Protein AF-A0A0P9WRD8-F1 (afdb_monomer_lite)

Foldseek 3Di:
DKWWWDADPVRKIKIKDFACDQAKKWKAQWDWVVHGQDGIDIAHHGGMDMTIDDSVRPPDQFIKTKIWIADPVRDIWIWMDTDGYGDIDDTHTDDPPPPPDDD

Structure (mmCIF, N/CA/C/O backbone):
data_AF-A0A0P9WRD8-F1
#
_entry.id   AF-A0A0P9WRD8-F1
#
loop_
_atom_site.group_PDB
_atom_site.id
_atom_site.type_symbol
_atom_site.label_atom_id
_atom_site.label_alt_id
_atom_site.label_comp_id
_atom_site.label_asym_id
_atom_site.label_entity_id
_atom_site.label_seq_id
_atom_site.pdbx_PDB_ins_code
_atom_site.Cartn_x
_atom_site.Cartn_y
_atom_site.Cartn_z
_atom_site.occupancy
_atom_site.B_iso_or_equiv
_atom_site.auth_seq_id
_atom_site.auth_comp_id
_atom_site.auth_asym_id
_atom_site.auth_atom_id
_atom_site.pdbx_PDB_model_num
ATOM 1 N N . MET A 1 1 ? 7.339 2.330 -0.191 1.00 92.69 1 MET A N 1
ATOM 2 C CA . MET A 1 1 ? 6.139 3.183 -0.308 1.00 92.69 1 MET A CA 1
ATOM 3 C C . MET A 1 1 ? 6.013 4.035 0.930 1.00 92.69 1 MET A C 1
ATOM 5 O O . MET A 1 1 ? 6.285 3.524 2.015 1.00 92.69 1 MET A O 1
ATOM 9 N N . LEU A 1 2 ? 5.644 5.301 0.755 1.00 94.88 2 LEU A N 1
ATOM 10 C CA . LEU A 1 2 ? 5.315 6.206 1.854 1.00 94.88 2 LEU A CA 1
ATOM 11 C C . LEU A 1 2 ? 3.794 6.235 1.986 1.00 94.88 2 LEU A C 1
ATOM 13 O O . LEU A 1 2 ? 3.104 6.442 0.991 1.00 94.88 2 LEU A O 1
ATOM 17 N N . TRP A 1 3 ? 3.292 5.984 3.188 1.00 95.31 3 TRP A N 1
ATOM 18 C CA . TRP A 1 3 ? 1.864 5.934 3.470 1.00 95.31 3 TRP A CA 1
ATOM 19 C C . TRP A 1 3 ? 1.493 7.022 4.464 1.00 95.31 3 TRP A C 1
ATOM 21 O O . TRP A 1 3 ? 2.267 7.315 5.373 1.00 95.31 3 TRP A O 1
ATOM 31 N N . THR A 1 4 ? 0.296 7.572 4.325 1.00 93.19 4 THR A N 1
ATOM 32 C CA . THR A 1 4 ? -0.263 8.545 5.260 1.00 93.19 4 THR A CA 1
ATOM 33 C C . THR A 1 4 ? -1.707 8.177 5.536 1.00 93.19 4 THR A C 1
ATOM 35 O O . THR A 1 4 ? -2.452 7.884 4.606 1.00 93.19 4 THR A O 1
ATOM 38 N N . LEU A 1 5 ? -2.101 8.202 6.807 1.00 90.44 5 LEU A N 1
ATOM 39 C CA . LEU A 1 5 ? -3.496 8.075 7.212 1.00 90.44 5 LEU A CA 1
ATOM 40 C C . LEU A 1 5 ? -3.950 9.388 7.850 1.00 90.44 5 LEU A C 1
ATOM 42 O O . LEU A 1 5 ? -3.416 9.793 8.885 1.00 90.44 5 LEU A O 1
ATOM 46 N N . THR A 1 6 ? -4.933 10.040 7.239 1.00 89.12 6 THR A N 1
ATOM 47 C CA . THR A 1 6 ? -5.595 11.234 7.778 1.00 89.12 6 THR A CA 1
ATOM 48 C C . THR A 1 6 ? -7.057 10.928 8.083 1.00 89.12 6 THR A C 1
ATOM 50 O O . THR A 1 6 ? -7.641 10.012 7.509 1.00 89.12 6 THR A O 1
ATOM 53 N N . HIS A 1 7 ? -7.644 11.656 9.027 1.00 85.06 7 HIS A N 1
ATOM 54 C CA . HIS A 1 7 ? -9.081 11.682 9.277 1.00 85.06 7 HIS A CA 1
ATOM 55 C C . HIS A 1 7 ? -9.516 13.137 9.127 1.00 85.06 7 HIS A C 1
ATOM 57 O O . HIS A 1 7 ? -8.826 14.044 9.601 1.00 85.06 7 HIS A O 1
ATOM 63 N N . ASP A 1 8 ? -10.616 13.360 8.426 1.00 77.50 8 ASP A N 1
ATOM 64 C CA . ASP A 1 8 ? -11.217 14.678 8.307 1.00 77.50 8 ASP A CA 1
ATOM 65 C C . ASP A 1 8 ? -12.156 14.975 9.490 1.00 77.50 8 ASP A C 1
ATOM 67 O O . ASP A 1 8 ? -12.463 14.113 10.320 1.00 77.50 8 ASP A O 1
ATOM 71 N N . GLU A 1 9 ? -12.620 16.223 9.575 1.00 72.06 9 GLU A N 1
ATOM 72 C CA . GLU A 1 9 ? -13.556 16.667 10.617 1.00 72.06 9 GLU A CA 1
ATOM 73 C C . GLU A 1 9 ? -14.936 15.989 10.511 1.00 72.06 9 GLU A C 1
ATOM 75 O O . GLU A 1 9 ? -15.686 15.960 11.487 1.00 72.06 9 GLU A O 1
ATOM 80 N N . ALA A 1 10 ? -15.262 15.408 9.351 1.00 71.81 10 ALA A N 1
ATOM 81 C CA . ALA A 1 10 ? -16.480 14.638 9.113 1.00 71.81 10 ALA A CA 1
ATOM 82 C C . ALA A 1 10 ? -16.347 13.156 9.529 1.00 71.81 10 ALA A C 1
ATOM 84 O O . ALA A 1 10 ? -17.317 12.401 9.434 1.00 71.81 10 ALA A O 1
ATOM 85 N N . GLY A 1 11 ? -15.173 12.735 10.016 1.00 74.00 11 GLY A N 1
ATOM 86 C CA . GLY A 1 11 ? -14.889 11.364 10.440 1.00 74.00 11 GLY A CA 1
ATOM 87 C C . GLY A 1 11 ? -14.593 10.395 9.291 1.00 74.00 11 GLY A C 1
ATOM 88 O O . GLY A 1 11 ? -14.560 9.182 9.511 1.00 74.00 11 GLY A O 1
ATOM 89 N N . VAL A 1 12 ? -14.380 10.898 8.075 1.00 83.12 12 VAL A N 1
ATOM 90 C CA . VAL A 1 12 ? -13.895 10.121 6.935 1.00 83.12 12 VAL A CA 1
ATOM 91 C C . VAL A 1 12 ? -12.383 10.021 7.022 1.00 83.12 12 VAL A C 1
ATOM 93 O O . VAL A 1 12 ? -11.678 11.003 7.248 1.00 83.12 12 VAL A O 1
ATOM 96 N N . SER A 1 13 ? -11.868 8.820 6.804 1.00 87.56 13 SER A N 1
ATOM 97 C CA . SER A 1 13 ? -10.434 8.586 6.805 1.00 87.56 13 SER A CA 1
ATOM 98 C C . SER A 1 13 ? -9.911 8.312 5.419 1.00 87.56 13 SER A C 1
ATOM 100 O O . SER A 1 13 ? -10.522 7.581 4.640 1.00 87.56 13 SER A O 1
ATOM 102 N N . LEU A 1 14 ? -8.747 8.877 5.135 1.00 91.31 14 LEU A N 1
ATOM 103 C CA . LEU A 1 14 ? -8.093 8.788 3.848 1.00 91.31 14 LEU A CA 1
ATOM 104 C C . LEU A 1 14 ? -6.729 8.132 4.025 1.00 91.31 14 LEU A C 1
ATOM 106 O O . LEU A 1 14 ? -5.884 8.604 4.788 1.00 91.31 14 LEU A O 1
ATOM 110 N N . LEU A 1 15 ? -6.533 7.018 3.326 1.00 93.00 15 LEU A N 1
ATOM 111 C CA . LEU A 1 15 ? -5.242 6.369 3.192 1.00 93.00 15 LEU A CA 1
ATOM 112 C C . LEU A 1 15 ? -4.606 6.833 1.885 1.00 93.00 15 LEU A C 1
ATOM 114 O O . LEU A 1 15 ? -5.076 6.491 0.802 1.00 93.00 15 LEU A O 1
ATOM 118 N N . THR A 1 16 ? -3.513 7.572 1.995 1.00 95.25 16 THR A N 1
ATOM 119 C CA . THR A 1 16 ? -2.729 8.034 0.852 1.00 95.25 16 THR A CA 1
ATOM 120 C C . THR A 1 16 ? -1.452 7.218 0.747 1.00 95.25 16 THR A C 1
ATOM 122 O O . THR A 1 16 ? -0.775 6.967 1.746 1.00 95.25 16 THR A O 1
ATOM 125 N N . VAL A 1 17 ? -1.083 6.839 -0.472 1.00 96.69 17 VAL A N 1
ATOM 126 C CA . VAL A 1 17 ? 0.211 6.232 -0.785 1.00 96.69 17 VAL A CA 1
ATOM 127 C C . VAL A 1 17 ? 0.936 7.043 -1.828 1.00 96.69 17 VAL A C 1
ATOM 129 O O . VAL A 1 17 ? 0.343 7.416 -2.834 1.00 96.69 17 VAL A O 1
ATOM 132 N N . SER A 1 18 ? 2.229 7.267 -1.622 1.00 97.50 18 SER A N 1
ATOM 133 C CA . SER A 1 18 ? 3.115 7.815 -2.641 1.00 97.50 18 SER A CA 1
ATOM 134 C C . SER A 1 18 ? 4.249 6.853 -2.975 1.00 97.50 18 SER A C 1
ATOM 136 O O . SER A 1 18 ? 4.795 6.134 -2.121 1.00 97.50 18 SER A O 1
ATOM 138 N N . ASN A 1 19 ? 4.592 6.839 -4.262 1.00 97.31 19 ASN A N 1
ATOM 139 C CA . ASN A 1 19 ? 5.714 6.096 -4.800 1.00 97.31 19 ASN A CA 1
ATOM 140 C C . ASN A 1 19 ? 6.919 7.030 -5.002 1.00 97.31 19 ASN A C 1
ATOM 142 O O . ASN A 1 19 ? 7.023 7.667 -6.049 1.00 97.31 19 ASN A O 1
ATOM 146 N N . PRO A 1 20 ? 7.860 7.109 -4.043 1.00 96.25 20 PRO A N 1
ATOM 147 C CA . PRO A 1 20 ? 9.065 7.921 -4.205 1.00 96.25 20 PRO A CA 1
ATOM 148 C C . PRO A 1 20 ? 10.099 7.285 -5.150 1.00 96.25 20 PRO A C 1
ATOM 150 O O . PRO A 1 20 ? 11.148 7.877 -5.389 1.00 96.25 20 PRO A O 1
ATOM 153 N N . MET A 1 21 ? 9.859 6.064 -5.640 1.00 95.12 21 MET A N 1
ATOM 154 C CA . MET A 1 21 ? 10.829 5.324 -6.444 1.00 95.12 21 MET A CA 1
ATOM 155 C C . MET A 1 21 ? 10.795 5.770 -7.913 1.00 95.12 21 MET A C 1
ATOM 157 O O . MET A 1 21 ? 9.733 6.144 -8.414 1.00 95.12 21 MET A O 1
ATOM 161 N N . PRO A 1 22 ? 11.919 5.665 -8.648 1.00 96.62 22 PRO A N 1
ATOM 162 C CA . PRO A 1 22 ? 11.999 6.045 -10.062 1.00 96.62 22 PRO A CA 1
ATOM 163 C C . PRO A 1 22 ? 11.384 5.002 -11.017 1.00 96.62 22 PRO A C 1
ATOM 165 O O . PRO A 1 22 ? 11.589 5.073 -12.225 1.00 96.62 22 PRO A O 1
ATOM 168 N N . TYR A 1 23 ? 10.653 4.013 -10.500 1.00 95.94 23 TYR A N 1
ATOM 169 C CA . TYR A 1 23 ? 10.038 2.929 -11.267 1.00 95.94 23 TYR A CA 1
ATOM 170 C C . TYR A 1 23 ? 8.587 2.702 -10.837 1.00 95.94 23 TYR A C 1
ATOM 172 O O . TYR A 1 23 ? 8.169 3.121 -9.756 1.00 95.94 23 TYR A O 1
ATOM 180 N N . HIS A 1 24 ? 7.818 2.034 -11.698 1.00 96.31 24 HIS A N 1
ATOM 181 C CA . HIS A 1 24 ? 6.437 1.669 -11.399 1.00 96.31 24 HIS A CA 1
ATOM 182 C C . HIS A 1 24 ? 6.374 0.670 -10.250 1.00 96.31 24 HIS A C 1
ATOM 184 O O . HIS A 1 24 ? 7.167 -0.269 -10.191 1.00 96.31 24 HIS A O 1
ATOM 190 N N . ALA A 1 25 ? 5.388 0.835 -9.379 1.00 96.81 25 ALA A N 1
ATOM 191 C CA . ALA A 1 25 ? 5.129 -0.107 -8.310 1.00 96.81 25 ALA A CA 1
ATOM 192 C C . ALA A 1 25 ? 3.734 -0.702 -8.418 1.00 96.81 25 ALA A C 1
ATOM 194 O O . ALA A 1 25 ? 2.734 0.012 -8.396 1.00 96.81 25 ALA A O 1
ATOM 195 N N . SER A 1 26 ? 3.697 -2.028 -8.502 1.00 96.81 26 SER A N 1
ATOM 196 C CA . SER A 1 26 ? 2.474 -2.819 -8.490 1.00 96.81 26 SER A CA 1
ATOM 197 C C . SER A 1 26 ? 2.214 -3.305 -7.070 1.00 96.81 26 SER A C 1
ATOM 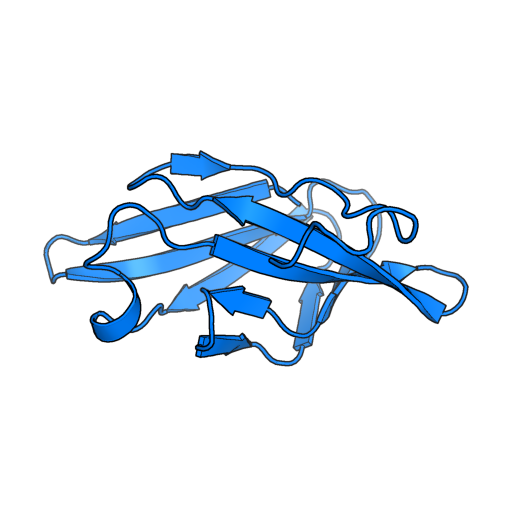199 O O . SER A 1 26 ? 2.935 -4.169 -6.564 1.00 96.81 26 SER A O 1
ATOM 201 N N . LEU A 1 27 ? 1.187 -2.748 -6.436 1.00 96.62 27 LEU A N 1
ATOM 202 C CA . LEU A 1 27 ? 0.717 -3.125 -5.110 1.00 96.62 27 LEU A CA 1
ATOM 203 C C . LEU A 1 27 ? -0.549 -3.976 -5.230 1.00 96.62 27 LEU A C 1
ATOM 205 O O . LEU A 1 27 ? -1.383 -3.753 -6.105 1.00 96.62 27 LEU A O 1
ATOM 209 N N . GLN A 1 28 ? -0.689 -4.955 -4.347 1.00 95.69 28 GLN A N 1
ATOM 210 C CA . GLN A 1 28 ? -1.789 -5.912 -4.335 1.00 95.69 28 GLN A CA 1
ATOM 211 C C . GLN A 1 28 ? -2.277 -6.156 -2.913 1.00 95.69 28 GLN A C 1
ATOM 213 O O . GLN A 1 28 ? -1.501 -6.027 -1.965 1.00 95.69 28 GLN A O 1
ATOM 218 N N . ALA A 1 29 ? -3.541 -6.557 -2.779 1.00 94.56 29 ALA A N 1
ATOM 219 C CA . ALA A 1 29 ? -4.148 -6.955 -1.511 1.00 94.56 29 ALA A CA 1
ATOM 220 C C . ALA A 1 29 ? -3.867 -5.944 -0.380 1.00 94.56 29 ALA A C 1
ATOM 222 O O . ALA A 1 29 ? -3.344 -6.310 0.673 1.00 94.56 29 ALA A O 1
ATOM 223 N N . LEU A 1 30 ? -4.175 -4.666 -0.623 1.00 94.88 30 LEU A N 1
ATOM 224 C CA . LEU A 1 30 ? -4.062 -3.608 0.378 1.00 94.88 30 LEU A CA 1
ATOM 225 C C . LEU A 1 30 ? -5.159 -3.825 1.418 1.00 94.88 30 LEU A C 1
ATOM 227 O O . LEU A 1 30 ? -6.349 -3.809 1.085 1.00 94.88 30 LEU A O 1
ATOM 231 N N . ARG A 1 31 ? -4.769 -4.029 2.673 1.00 93.44 31 ARG A N 1
ATOM 232 C CA . ARG A 1 31 ? -5.684 -4.400 3.751 1.00 93.44 31 ARG A CA 1
ATOM 233 C C . ARG A 1 31 ? -5.401 -3.632 5.027 1.00 93.44 31 ARG A C 1
ATOM 235 O O . ARG A 1 31 ? -4.254 -3.326 5.347 1.00 93.44 31 ARG A O 1
ATOM 242 N N . ILE A 1 32 ? -6.468 -3.386 5.775 1.00 90.44 32 ILE A N 1
ATOM 243 C CA . ILE A 1 32 ? -6.403 -3.031 7.189 1.00 90.44 32 ILE A CA 1
ATOM 244 C C . ILE A 1 32 ? -7.108 -4.153 7.948 1.00 90.44 32 ILE A C 1
ATOM 246 O O . ILE A 1 32 ? -8.317 -4.342 7.800 1.00 90.44 32 ILE A O 1
ATOM 250 N N . ASP A 1 33 ? -6.345 -4.927 8.714 1.00 87.31 33 ASP A N 1
ATOM 251 C CA . ASP A 1 33 ? -6.752 -6.217 9.273 1.00 87.31 33 ASP A CA 1
ATOM 252 C C . ASP A 1 33 ? -7.434 -7.102 8.203 1.00 87.31 33 ASP A C 1
ATOM 254 O O . ASP A 1 33 ? -6.893 -7.374 7.127 1.00 87.31 33 ASP A O 1
ATOM 258 N N . ALA A 1 34 ? -8.671 -7.526 8.468 1.00 84.75 34 ALA A N 1
ATOM 259 C CA . ALA A 1 34 ? -9.465 -8.333 7.560 1.00 84.75 34 ALA A CA 1
ATOM 260 C C . ALA A 1 34 ? -10.068 -7.530 6.391 1.00 84.75 34 ALA A C 1
ATOM 262 O O . ALA A 1 34 ? -10.474 -8.148 5.406 1.00 84.75 34 ALA A O 1
ATOM 263 N N . PHE A 1 35 ? -10.117 -6.195 6.461 1.00 88.50 35 PHE A N 1
ATOM 264 C CA . PHE A 1 35 ? -10.804 -5.357 5.479 1.00 88.50 35 PHE A CA 1
ATOM 265 C C . PHE A 1 35 ? -9.916 -5.042 4.270 1.00 88.50 35 PHE A C 1
ATOM 267 O O . PHE A 1 35 ? -8.818 -4.506 4.419 1.00 88.50 35 PHE A O 1
ATOM 274 N N . GLN A 1 36 ? -10.404 -5.345 3.065 1.00 91.31 36 GLN A N 1
ATOM 275 C CA . GLN A 1 36 ? -9.706 -5.037 1.818 1.00 91.31 36 GLN A CA 1
ATOM 276 C C . GLN A 1 36 ? -10.006 -3.603 1.377 1.00 91.31 36 GLN A C 1
ATOM 278 O O . GLN A 1 36 ? -11.143 -3.272 1.055 1.00 91.31 36 GLN A O 1
ATOM 283 N N . ILE A 1 37 ? -8.965 -2.773 1.342 1.00 92.25 37 ILE A N 1
ATOM 284 C CA . ILE A 1 37 ? -9.025 -1.382 0.879 1.00 92.25 37 ILE A CA 1
ATOM 285 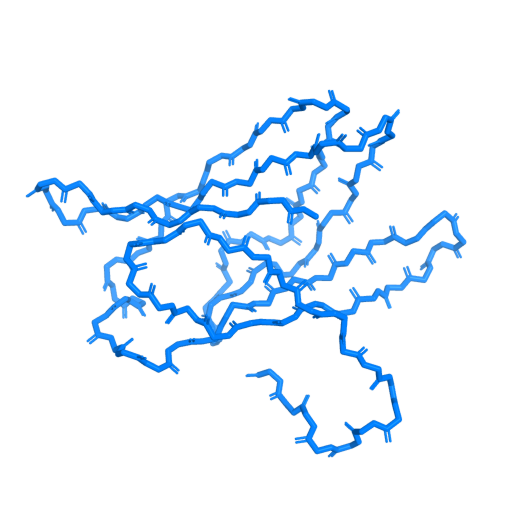C C . ILE A 1 37 ? -8.947 -1.330 -0.647 1.00 92.25 37 ILE A C 1
ATOM 287 O O . ILE A 1 37 ? -9.696 -0.604 -1.290 1.00 92.25 37 ILE A O 1
ATOM 291 N N . SER A 1 38 ? -8.039 -2.112 -1.232 1.00 94.06 38 SER A N 1
ATOM 292 C CA . SER A 1 38 ? -7.899 -2.240 -2.680 1.00 94.06 38 SER A CA 1
ATOM 293 C C . SER A 1 38 ? -7.300 -3.594 -3.038 1.00 94.06 38 SER A C 1
ATOM 295 O O . SER A 1 38 ? -6.414 -4.103 -2.347 1.00 94.06 38 SER A O 1
ATOM 297 N N . GLU A 1 39 ? -7.775 -4.179 -4.133 1.00 94.19 39 GLU A N 1
ATOM 298 C CA . GLU A 1 39 ? -7.220 -5.419 -4.673 1.00 94.19 39 GLU A CA 1
ATOM 299 C C . GLU A 1 39 ? -5.902 -5.173 -5.415 1.00 94.19 39 GLU A C 1
ATOM 301 O O . GLU A 1 39 ? -4.949 -5.937 -5.250 1.00 94.19 39 GLU A O 1
ATOM 306 N N . TYR A 1 40 ? -5.835 -4.088 -6.191 1.00 95.75 40 TYR A N 1
ATOM 307 C CA . TYR A 1 40 ? -4.711 -3.760 -7.059 1.00 95.75 40 TYR A CA 1
ATOM 308 C C . TYR A 1 40 ? -4.501 -2.249 -7.160 1.00 95.75 40 TYR A C 1
ATOM 310 O O . TYR A 1 40 ? -5.453 -1.477 -7.277 1.00 95.75 40 TYR A O 1
ATOM 318 N N . LEU A 1 41 ? -3.238 -1.831 -7.170 1.00 96.38 41 LEU A N 1
ATOM 319 C CA . LEU A 1 41 ? -2.847 -0.454 -7.426 1.00 96.38 41 LEU A CA 1
ATOM 320 C C . LEU A 1 41 ? -1.516 -0.406 -8.177 1.00 96.38 41 LEU A C 1
ATOM 322 O O . LEU A 1 41 ? -0.507 -0.913 -7.690 1.00 96.38 41 LEU A O 1
ATOM 326 N N . LEU A 1 42 ? -1.501 0.270 -9.326 1.00 97.00 42 LEU A N 1
ATOM 327 C CA . LEU A 1 42 ? -0.277 0.583 -10.057 1.00 97.00 42 LEU A CA 1
ATOM 328 C C . LEU A 1 42 ? 0.077 2.057 -9.859 1.00 97.00 42 LEU A C 1
ATOM 330 O O . LEU A 1 42 ? -0.675 2.940 -10.267 1.00 97.00 42 LEU A O 1
ATOM 334 N N . LEU A 1 43 ? 1.232 2.322 -9.255 1.00 97.50 43 LEU A N 1
ATOM 335 C CA . LEU A 1 43 ? 1.743 3.674 -9.042 1.00 97.50 43 LEU A CA 1
ATOM 336 C C . LEU A 1 43 ? 2.903 3.956 -9.991 1.00 97.50 43 LEU A C 1
ATOM 338 O O . LEU A 1 43 ? 3.917 3.255 -9.964 1.00 97.50 43 LEU A O 1
ATOM 342 N N . ALA A 1 44 ? 2.782 5.015 -10.788 1.00 98.06 44 ALA A N 1
ATOM 343 C CA . ALA A 1 44 ? 3.889 5.551 -11.572 1.00 98.06 44 ALA A CA 1
ATOM 344 C C . ALA A 1 44 ? 4.972 6.182 -10.665 1.00 98.06 44 ALA A C 1
ATOM 346 O O . ALA A 1 44 ? 4.711 6.448 -9.485 1.00 98.06 44 ALA A O 1
ATOM 347 N N . PRO A 1 45 ? 6.193 6.420 -11.178 1.00 98.00 45 PRO A N 1
ATOM 348 C CA . PRO A 1 45 ? 7.228 7.145 -10.443 1.00 98.00 45 PRO A CA 1
ATOM 349 C C . PRO A 1 45 ? 6.741 8.524 -9.980 1.00 98.00 45 PRO A C 1
ATOM 351 O O . PRO A 1 45 ? 6.207 9.291 -10.777 1.00 98.00 45 PRO A O 1
ATOM 354 N N . GLY A 1 46 ? 6.900 8.839 -8.693 1.00 97.44 46 GLY A N 1
ATOM 355 C CA . GLY A 1 46 ? 6.463 10.109 -8.098 1.00 97.44 46 GLY A CA 1
ATOM 356 C C . GLY A 1 46 ? 4.945 10.266 -7.930 1.00 97.44 46 GLY A C 1
ATOM 357 O O . GLY A 1 46 ? 4.499 11.257 -7.353 1.00 97.44 46 GLY A O 1
ATOM 358 N N . ALA A 1 47 ? 4.143 9.308 -8.401 1.00 97.75 47 ALA A N 1
ATOM 359 C CA . ALA A 1 47 ? 2.693 9.370 -8.285 1.00 97.75 47 ALA A CA 1
ATOM 360 C C . ALA A 1 47 ? 2.218 9.044 -6.864 1.00 97.75 47 ALA A C 1
ATOM 362 O O . ALA A 1 47 ? 2.893 8.355 -6.089 1.00 97.75 47 ALA A O 1
ATOM 363 N N . HIS A 1 48 ? 1.011 9.509 -6.555 1.00 97.06 48 HIS A N 1
ATOM 364 C CA . HIS A 1 48 ? 0.283 9.141 -5.352 1.00 97.06 48 HIS A CA 1
ATOM 365 C C . HIS A 1 48 ? -1.141 8.701 -5.690 1.00 97.06 48 HIS A C 1
ATOM 367 O O . HIS A 1 48 ? -1.649 8.967 -6.779 1.00 97.06 48 HIS A O 1
ATOM 373 N N . SER A 1 49 ? -1.766 7.997 -4.756 1.00 96.75 49 SER A N 1
ATOM 374 C CA . SER A 1 49 ? -3.161 7.580 -4.837 1.00 96.75 49 SER A CA 1
ATOM 375 C C . SER A 1 49 ? -3.790 7.646 -3.454 1.00 96.75 49 SER A C 1
ATOM 377 O O . SER A 1 49 ? -3.101 7.463 -2.448 1.00 96.75 49 SER A O 1
ATOM 379 N N . GLU A 1 50 ? -5.088 7.914 -3.419 1.00 95.38 50 GLU A N 1
ATOM 380 C CA . GLU A 1 50 ? -5.866 8.090 -2.201 1.00 95.38 50 GLU A CA 1
ATOM 381 C C . GLU A 1 50 ? -7.014 7.082 -2.188 1.00 95.38 50 GLU A C 1
ATOM 383 O O . GLU A 1 50 ? -7.685 6.874 -3.202 1.00 95.38 50 GLU A O 1
ATOM 388 N N . MET A 1 51 ? -7.238 6.445 -1.042 1.00 93.75 51 MET A N 1
ATOM 389 C CA . MET A 1 51 ? -8.345 5.520 -0.825 1.00 93.75 51 MET A CA 1
ATOM 390 C C . MET A 1 51 ? -9.111 5.909 0.429 1.00 93.75 51 MET A C 1
ATOM 392 O O . MET A 1 51 ? -8.524 6.130 1.489 1.00 93.75 51 MET A O 1
ATOM 396 N N . VAL A 1 52 ? -10.437 5.929 0.321 1.00 90.69 52 VAL A N 1
ATOM 397 C CA . VAL A 1 52 ? -11.309 6.112 1.480 1.00 90.69 52 VAL A CA 1
ATOM 398 C C . VAL A 1 52 ? -11.267 4.851 2.336 1.00 90.69 52 VAL A C 1
ATOM 400 O O . VAL A 1 52 ? -11.493 3.741 1.851 1.00 90.69 52 VAL A O 1
ATOM 403 N N . VAL A 1 53 ? -10.996 5.026 3.624 1.00 88.25 53 VAL A N 1
ATOM 404 C CA . VAL A 1 53 ? -11.060 3.967 4.626 1.00 88.25 53 VAL A CA 1
ATOM 405 C C . VAL A 1 53 ? -12.406 4.069 5.343 1.00 88.25 53 VAL A C 1
ATOM 407 O O . VAL A 1 53 ? -12.707 5.112 5.929 1.00 88.25 53 VAL A O 1
ATOM 410 N N . PRO A 1 54 ? -13.235 3.012 5.336 1.00 81.44 54 PRO A N 1
ATOM 411 C CA . PRO A 1 54 ? -14.522 3.058 6.016 1.00 81.44 54 PRO A CA 1
ATOM 412 C C . PRO A 1 54 ? -14.366 3.261 7.525 1.00 81.44 54 PRO A C 1
ATOM 414 O O . PRO A 1 54 ? -13.541 2.607 8.166 1.00 81.44 54 PRO A O 1
ATOM 417 N N . ALA A 1 55 ? -15.223 4.099 8.113 1.00 77.00 55 ALA A N 1
ATOM 418 C CA . ALA A 1 55 ? -15.196 4.417 9.544 1.00 77.00 55 ALA A CA 1
ATOM 419 C C . ALA A 1 55 ? -15.307 3.174 10.453 1.00 77.00 55 ALA A C 1
ATOM 421 O O . ALA A 1 55 ? -14.760 3.156 11.552 1.00 77.00 55 ALA A O 1
ATOM 422 N N . SER A 1 56 ? -15.941 2.092 9.981 1.00 73.81 56 SER A N 1
ATOM 423 C CA . SER A 1 56 ? -16.029 0.806 10.693 1.00 73.81 56 SER A CA 1
ATOM 424 C C . SER A 1 56 ? -14.669 0.139 10.944 1.00 73.81 56 SER A C 1
ATOM 426 O O . SER A 1 56 ? -14.551 -0.735 11.803 1.00 73.81 56 SER A O 1
ATOM 428 N N . VAL A 1 57 ? -13.635 0.526 10.195 1.00 73.00 57 VAL A N 1
ATOM 429 C CA . VAL A 1 57 ? -12.301 -0.083 10.243 1.00 73.00 57 VAL A CA 1
ATOM 430 C C . VAL A 1 57 ? -11.414 0.576 11.308 1.00 73.00 57 VAL A C 1
ATOM 432 O O . VAL A 1 57 ? -10.548 -0.083 11.879 1.00 73.00 57 VAL A O 1
ATOM 435 N N . LEU A 1 58 ? -11.651 1.840 11.660 1.00 68.25 58 LEU A N 1
ATOM 436 C CA . 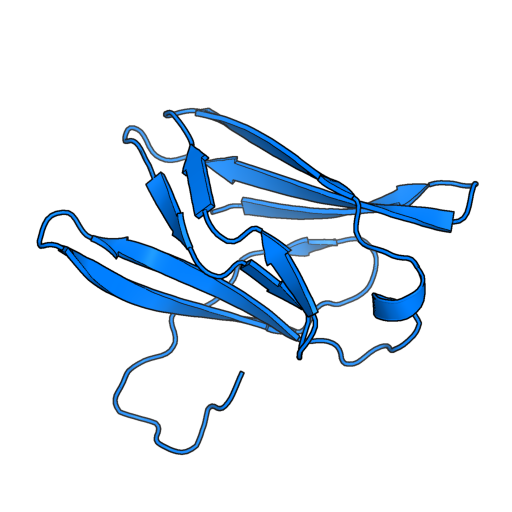LEU A 1 58 ? -10.672 2.685 12.357 1.00 68.25 58 LEU A CA 1
ATOM 437 C C . LEU A 1 58 ? -10.837 2.961 13.867 1.00 68.25 58 LEU A C 1
ATOM 439 O O . LEU A 1 58 ? -9.940 3.601 14.412 1.00 68.25 58 LEU A O 1
ATOM 443 N N . PRO A 1 59 ? -11.851 2.484 14.621 1.00 59.38 59 PRO A N 1
ATOM 444 C CA . PRO A 1 59 ? -11.993 2.903 16.019 1.00 59.38 59 PRO A CA 1
ATOM 445 C C . PRO A 1 59 ? -11.034 2.194 17.001 1.00 59.38 59 PRO A C 1
ATOM 447 O O . PRO A 1 59 ? -11.162 2.379 18.207 1.00 59.38 59 PRO A O 1
ATOM 450 N N . SER A 1 60 ? -10.085 1.370 16.534 1.00 61.09 60 SER A N 1
ATOM 451 C CA . SER A 1 60 ? -9.203 0.575 17.404 1.00 61.09 60 SER A CA 1
ATOM 452 C C . SER A 1 60 ? -7.737 0.984 17.269 1.00 61.09 60 SER A C 1
ATOM 454 O O . SER A 1 60 ? -7.188 1.021 16.171 1.00 61.09 60 SER A O 1
ATOM 456 N N . ALA A 1 61 ? -7.076 1.227 18.402 1.00 61.44 61 ALA A N 1
ATOM 457 C CA . ALA A 1 61 ? -5.679 1.659 18.484 1.00 61.44 61 ALA A CA 1
ATOM 458 C C . ALA A 1 61 ? -4.641 0.593 18.063 1.00 61.44 61 ALA A C 1
ATOM 460 O O . ALA A 1 61 ? -3.442 0.844 18.174 1.00 61.44 61 ALA A O 1
ATOM 461 N N . ASN A 1 62 ? -5.074 -0.594 17.618 1.00 72.44 62 ASN A N 1
ATOM 462 C CA . ASN A 1 62 ? -4.192 -1.737 17.367 1.00 72.44 62 ASN A CA 1
ATOM 463 C C . ASN A 1 62 ? -4.416 -2.412 16.000 1.00 72.44 62 ASN A C 1
ATOM 46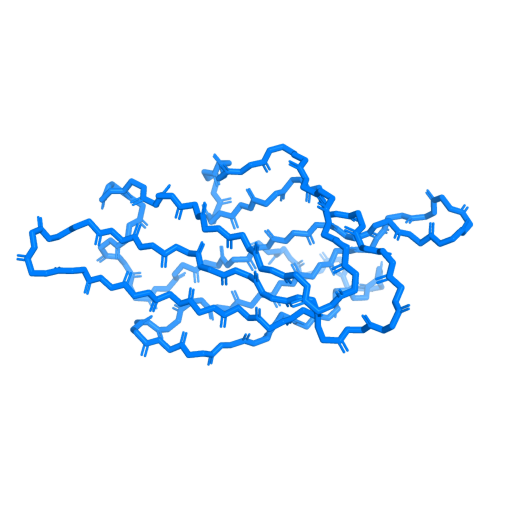5 O O . ASN A 1 62 ? -4.225 -3.618 15.863 1.00 72.44 62 ASN A O 1
ATOM 469 N N . ARG A 1 63 ? -4.855 -1.644 14.995 1.00 84.25 63 ARG A N 1
ATOM 470 C CA . ARG A 1 63 ? -5.041 -2.134 13.620 1.00 84.25 63 ARG A CA 1
ATOM 471 C C . ARG A 1 63 ? -3.700 -2.351 12.921 1.00 84.25 63 ARG A C 1
ATOM 473 O O . ARG A 1 63 ? -2.723 -1.656 13.201 1.00 84.25 63 ARG A O 1
ATOM 480 N N . ARG A 1 64 ? -3.659 -3.272 11.966 1.00 89.19 64 ARG A N 1
ATOM 481 C CA . ARG A 1 64 ? -2.486 -3.609 11.160 1.00 89.19 64 ARG A CA 1
ATOM 482 C C . ARG A 1 64 ? -2.786 -3.331 9.699 1.00 89.19 64 ARG A C 1
ATOM 484 O O . ARG A 1 64 ? -3.794 -3.765 9.153 1.00 89.19 64 ARG A O 1
ATOM 491 N N . PHE A 1 65 ? -1.902 -2.579 9.066 1.00 91.94 65 PHE A N 1
ATOM 492 C CA . PHE A 1 65 ? -1.947 -2.333 7.638 1.00 91.94 65 PHE A CA 1
ATOM 493 C C . PHE A 1 65 ? -0.985 -3.275 6.926 1.00 91.94 65 PHE A C 1
ATOM 495 O O . PHE A 1 65 ? 0.175 -3.397 7.332 1.00 91.94 65 PHE A O 1
ATOM 502 N N . SER A 1 66 ? -1.450 -3.897 5.845 1.00 94.31 66 SER A N 1
ATOM 503 C CA . SER A 1 66 ? -0.615 -4.710 4.966 1.00 94.31 66 SER A CA 1
ATOM 504 C C . SER A 1 66 ? -0.894 -4.482 3.493 1.00 94.31 66 SER A C 1
ATOM 506 O O . SER A 1 66 ? -1.973 -4.059 3.087 1.00 94.31 66 SER A O 1
ATOM 508 N N . TYR A 1 67 ? 0.112 -4.786 2.683 1.00 95.56 67 TYR A N 1
ATOM 509 C CA . TYR A 1 67 ? -0.009 -4.904 1.237 1.00 95.56 67 TYR A CA 1
ATOM 510 C C . TYR A 1 67 ? 1.059 -5.860 0.715 1.00 95.56 67 TYR A C 1
ATOM 512 O O . TYR A 1 67 ? 2.063 -6.130 1.379 1.00 95.56 67 TYR A O 1
ATOM 520 N N . LYS A 1 68 ? 0.869 -6.343 -0.507 1.00 95.56 68 LYS A N 1
ATOM 521 C CA . LYS A 1 68 ? 1.890 -7.061 -1.266 1.00 95.56 68 LYS A CA 1
ATOM 522 C C . LYS A 1 68 ? 2.446 -6.167 -2.361 1.00 95.56 68 LYS A C 1
ATOM 524 O O . LYS A 1 68 ? 1.699 -5.404 -2.964 1.00 95.56 68 LYS A O 1
ATOM 529 N N . ALA A 1 69 ? 3.739 -6.266 -2.638 1.00 95.31 69 ALA A N 1
ATOM 530 C CA . ALA A 1 69 ? 4.358 -5.644 -3.803 1.00 95.31 69 ALA A CA 1
ATOM 531 C C . ALA A 1 69 ? 4.888 -6.722 -4.747 1.00 95.31 69 ALA A C 1
ATOM 533 O O . ALA A 1 69 ? 5.495 -7.698 -4.294 1.00 95.31 69 ALA A O 1
ATOM 534 N N . LEU A 1 70 ? 4.658 -6.536 -6.045 1.00 94.75 70 LEU A N 1
ATOM 535 C CA . LEU A 1 70 ? 5.194 -7.408 -7.084 1.00 94.75 70 LEU A CA 1
ATOM 536 C C . LEU A 1 70 ? 6.628 -6.988 -7.426 1.00 94.75 70 LEU A C 1
ATOM 538 O O . LEU A 1 70 ? 6.900 -5.803 -7.623 1.00 94.75 70 LEU A O 1
ATOM 542 N N . THR A 1 71 ? 7.536 -7.955 -7.500 1.00 91.31 71 THR A N 1
ATOM 543 C CA . THR A 1 71 ? 8.903 -7.751 -7.981 1.00 91.31 71 THR A CA 1
ATOM 544 C C . THR A 1 71 ? 8.958 -7.848 -9.504 1.00 91.31 71 THR A C 1
ATOM 546 O O . THR A 1 71 ? 8.071 -8.406 -10.147 1.00 91.31 71 THR A O 1
ATOM 549 N N . ASP A 1 72 ? 10.047 -7.359 -10.080 1.00 87.88 72 ASP A N 1
ATOM 550 C CA . ASP A 1 72 ? 10.423 -7.526 -11.489 1.00 87.88 72 ASP A CA 1
ATOM 551 C C . ASP A 1 72 ? 10.418 -8.992 -11.961 1.00 87.88 72 ASP A C 1
ATOM 553 O O . ASP A 1 72 ? 10.009 -9.277 -13.082 1.00 87.88 72 ASP A O 1
ATOM 557 N N . TYR A 1 73 ? 10.785 -9.932 -11.088 1.00 89.94 73 TYR A N 1
ATOM 558 C CA . TYR A 1 73 ? 10.722 -11.376 -11.372 1.00 89.94 73 TYR A CA 1
ATOM 559 C C . TYR A 1 73 ? 9.347 -12.030 -11.126 1.00 89.94 73 TYR A C 1
ATOM 561 O O . TYR A 1 73 ? 9.248 -13.254 -11.082 1.00 89.94 73 TYR A O 1
ATOM 569 N N . GLY A 1 74 ? 8.286 -11.247 -10.902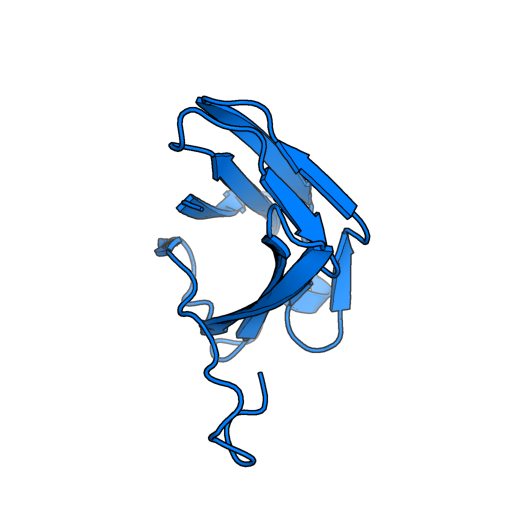 1.00 88.38 74 GLY A N 1
ATOM 570 C CA . GLY A 1 74 ? 6.934 -11.761 -10.644 1.00 88.38 74 GLY A CA 1
ATOM 571 C C . GLY A 1 74 ? 6.710 -12.329 -9.236 1.00 88.38 74 GLY A C 1
ATOM 572 O O . GLY A 1 74 ? 5.632 -12.845 -8.944 1.00 88.38 74 GLY A O 1
ATOM 573 N N . GLY A 1 75 ? 7.695 -12.223 -8.340 1.00 91.12 75 GLY A N 1
ATOM 574 C CA . GLY A 1 75 ? 7.549 -12.603 -6.938 1.00 91.12 75 GLY A CA 1
ATOM 575 C C . GLY A 1 75 ? 6.689 -11.599 -6.170 1.00 91.12 75 GLY A C 1
ATOM 576 O O . GLY A 1 75 ? 6.719 -10.404 -6.448 1.00 91.12 75 GLY A O 1
ATOM 577 N N . GLN A 1 76 ? 5.936 -12.061 -5.172 1.00 92.69 76 GLN A N 1
ATOM 578 C CA . GLN A 1 76 ? 5.180 -11.183 -4.274 1.00 92.69 76 GLN A CA 1
ATOM 579 C C . GLN A 1 76 ? 5.882 -11.078 -2.922 1.00 92.69 76 GLN A C 1
ATOM 581 O O . GLN A 1 76 ? 6.260 -12.089 -2.332 1.00 92.69 76 GLN A O 1
ATOM 586 N N . ARG A 1 77 ? 6.022 -9.853 -2.413 1.00 93.12 77 ARG A N 1
ATOM 587 C CA . ARG A 1 77 ? 6.566 -9.573 -1.079 1.00 93.12 77 ARG A CA 1
ATOM 588 C C . ARG A 1 77 ? 5.523 -8.896 -0.209 1.00 93.12 77 ARG A C 1
ATOM 590 O O . ARG A 1 77 ? 4.946 -7.896 -0.628 1.00 93.12 77 ARG A O 1
ATOM 597 N N . THR A 1 78 ? 5.306 -9.425 0.989 1.00 94.06 78 THR A N 1
ATOM 598 C CA . THR A 1 78 ? 4.339 -8.884 1.948 1.00 94.06 78 THR A CA 1
ATOM 599 C C . THR A 1 78 ? 4.993 -7.814 2.809 1.00 94.06 78 THR A C 1
ATOM 601 O O . THR A 1 78 ? 6.078 -8.015 3.346 1.00 94.06 78 THR A O 1
ATOM 604 N N . TYR A 1 79 ? 4.316 -6.685 2.965 1.00 93.94 79 TYR A N 1
ATOM 605 C CA . TYR A 1 79 ? 4.715 -5.600 3.846 1.00 93.94 79 TYR A CA 1
ATOM 606 C C . TYR A 1 79 ? 3.627 -5.370 4.892 1.00 93.94 79 TYR A C 1
ATOM 608 O O . TYR A 1 79 ? 2.446 -5.386 4.553 1.00 93.94 79 TYR A O 1
ATOM 616 N N . CYS A 1 80 ? 4.018 -5.139 6.145 1.00 92.19 80 CYS A N 1
ATOM 617 C CA . CYS A 1 80 ? 3.099 -4.969 7.272 1.00 92.19 80 CYS A CA 1
ATOM 618 C C . CYS A 1 80 ? 3.571 -3.869 8.238 1.00 92.19 80 CYS A C 1
ATOM 620 O O . CYS A 1 80 ? 4.772 -3.618 8.385 1.00 92.19 80 CYS A O 1
ATOM 622 N N . THR A 1 81 ? 2.631 -3.193 8.901 1.00 90.44 81 THR A N 1
ATOM 623 C CA . THR A 1 81 ? 2.910 -2.256 9.999 1.00 90.44 81 THR A CA 1
ATOM 624 C C . THR A 1 81 ? 1.676 -2.018 10.869 1.00 90.44 81 THR A C 1
ATOM 626 O O . THR A 1 81 ? 0.562 -1.983 10.342 1.00 90.44 81 THR A O 1
ATOM 629 N N . PRO A 1 82 ? 1.827 -1.823 12.191 1.00 88.38 82 PRO A N 1
ATOM 630 C CA . PRO A 1 82 ? 0.735 -1.320 13.014 1.00 88.38 82 PRO A CA 1
ATOM 631 C C . PRO A 1 82 ? 0.354 0.107 12.591 1.00 88.38 82 PRO A C 1
ATOM 633 O O . PRO A 1 82 ? 1.215 0.978 12.446 1.00 88.38 82 PRO A O 1
ATOM 636 N N . LEU A 1 83 ? -0.944 0.359 12.436 1.00 85.38 83 LEU A N 1
ATOM 637 C CA . LEU A 1 83 ? -1.491 1.695 12.233 1.00 85.38 83 LEU A CA 1
ATOM 638 C C . LEU A 1 83 ? -1.599 2.404 13.578 1.00 85.38 83 LEU A C 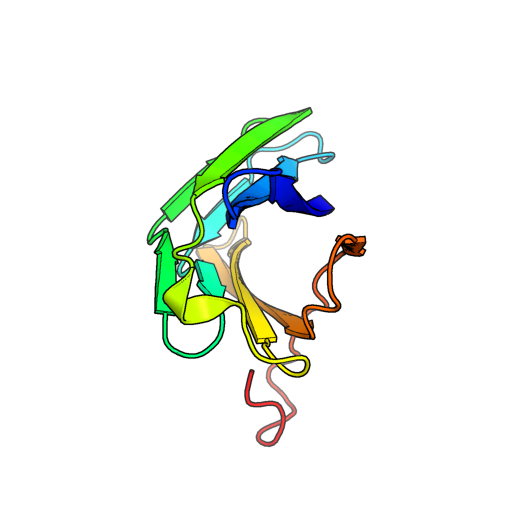1
ATOM 640 O O . LEU A 1 83 ? -2.297 1.954 14.484 1.00 85.38 83 LEU A O 1
ATOM 644 N N . LYS A 1 84 ? -0.915 3.540 13.698 1.00 73.94 84 LYS A N 1
ATOM 645 C CA . LYS A 1 84 ? -0.969 4.396 14.882 1.00 73.94 84 LYS A CA 1
ATOM 646 C C . LYS A 1 84 ? -1.545 5.751 14.493 1.00 73.94 84 LYS A C 1
ATOM 648 O O . LYS A 1 84 ? -0.802 6.609 14.033 1.00 73.94 84 LYS A O 1
ATOM 653 N N . GLY A 1 85 ? -2.850 5.929 14.704 1.00 69.81 85 GLY A N 1
ATOM 654 C CA . GLY A 1 85 ? -3.544 7.213 14.562 1.00 69.81 85 GLY A CA 1
ATOM 655 C C . GLY A 1 85 ? -3.244 7.970 13.260 1.00 69.81 85 GLY A C 1
ATOM 656 O O . GLY A 1 85 ? -3.034 7.370 12.207 1.00 69.81 85 GLY A O 1
ATOM 657 N N . HIS A 1 86 ? -3.236 9.300 13.353 1.00 67.75 86 HIS A N 1
ATOM 658 C CA . HIS A 1 86 ? -2.840 10.190 12.264 1.00 67.75 86 HIS A CA 1
ATOM 659 C C . HIS A 1 86 ? -1.322 10.222 12.146 1.00 67.75 86 HIS A C 1
ATOM 661 O O . HIS A 1 86 ? -0.650 10.853 12.963 1.00 67.75 86 HIS A O 1
ATOM 667 N N . ALA A 1 87 ? -0.774 9.541 11.146 1.00 80.88 87 ALA A N 1
ATOM 668 C CA . ALA A 1 87 ? 0.664 9.517 10.948 1.00 80.88 87 ALA A CA 1
ATOM 669 C C . ALA A 1 87 ? 1.042 9.217 9.500 1.00 80.88 87 ALA A C 1
ATOM 671 O O . ALA A 1 87 ? 0.340 8.511 8.772 1.00 80.88 87 ALA A O 1
ATOM 672 N N . VAL A 1 88 ? 2.216 9.722 9.127 1.00 89.06 88 VAL A N 1
ATOM 673 C CA . VAL A 1 88 ? 3.002 9.186 8.018 1.00 89.06 88 VAL A CA 1
ATOM 674 C C . VAL A 1 88 ? 3.702 7.926 8.520 1.00 89.06 88 VAL A C 1
ATOM 676 O O . VAL A 1 88 ? 4.303 7.929 9.597 1.00 89.06 88 VAL A O 1
ATOM 679 N N . PHE A 1 89 ? 3.644 6.845 7.754 1.00 90.25 89 PHE A N 1
ATOM 680 C CA . PHE A 1 89 ? 4.261 5.577 8.109 1.00 90.25 89 PHE A CA 1
ATOM 681 C C . PHE A 1 89 ? 4.829 4.847 6.892 1.00 90.25 89 PHE A C 1
ATOM 683 O O . PHE A 1 89 ? 4.521 5.117 5.731 1.00 90.25 89 PHE A O 1
ATOM 690 N N . THR A 1 90 ? 5.696 3.881 7.176 1.00 91.12 90 THR A N 1
ATOM 691 C CA . THR A 1 90 ? 6.206 2.921 6.197 1.00 91.12 90 THR A CA 1
ATOM 692 C C . THR A 1 90 ? 5.936 1.517 6.711 1.00 91.12 90 THR A C 1
ATOM 694 O O . THR A 1 90 ? 5.952 1.270 7.918 1.00 91.12 90 THR A O 1
ATOM 697 N N . ALA A 1 91 ? 5.651 0.596 5.795 1.00 91.25 91 ALA A N 1
ATOM 698 C CA . ALA A 1 91 ? 5.481 -0.807 6.137 1.00 91.25 91 ALA A CA 1
ATOM 699 C C . ALA A 1 91 ? 6.810 -1.552 6.025 1.00 91.25 91 ALA A C 1
ATOM 701 O O . ALA A 1 91 ? 7.600 -1.287 5.115 1.00 91.25 91 ALA A O 1
ATOM 702 N N . ARG A 1 92 ? 7.047 -2.487 6.944 1.00 90.44 92 ARG A N 1
ATOM 703 C CA . ARG A 1 92 ? 8.254 -3.316 6.961 1.00 90.44 92 ARG A CA 1
ATOM 704 C C . ARG A 1 92 ? 8.018 -4.578 6.149 1.00 90.44 92 ARG A C 1
ATOM 706 O O . ARG A 1 92 ? 6.900 -5.082 6.120 1.00 90.44 92 ARG A O 1
ATOM 713 N N . LEU A 1 93 ? 9.065 -5.058 5.484 1.00 90.62 93 LEU A N 1
ATOM 714 C CA . LEU A 1 93 ? 9.031 -6.334 4.778 1.00 90.62 93 LEU A CA 1
ATOM 715 C C . LEU A 1 93 ? 8.846 -7.463 5.797 1.00 90.62 93 LEU A C 1
ATOM 717 O O . LEU A 1 93 ? 9.573 -7.519 6.786 1.00 90.62 93 LEU A O 1
ATOM 721 N N . LEU A 1 94 ? 7.885 -8.340 5.534 1.00 86.12 94 LEU A N 1
ATOM 722 C CA . LEU A 1 94 ? 7.703 -9.587 6.257 1.00 86.12 94 LEU A CA 1
ATOM 723 C C . LEU A 1 94 ? 8.621 -10.641 5.630 1.00 86.12 94 LEU A C 1
ATOM 725 O O . LEU A 1 94 ? 8.461 -10.975 4.452 1.00 86.12 94 LEU A O 1
ATOM 729 N N . GLU A 1 95 ? 9.613 -11.126 6.371 1.00 77.19 95 GLU A N 1
ATOM 730 C CA . GLU A 1 95 ? 10.495 -12.181 5.873 1.00 77.19 95 GLU A CA 1
ATOM 731 C C . GLU A 1 95 ? 9.796 -13.541 5.968 1.00 77.19 95 GLU A C 1
ATOM 733 O O . GLU A 1 95 ? 9.225 -13.894 6.993 1.00 77.19 95 GLU A O 1
ATOM 738 N N . ASN A 1 96 ? 9.879 -14.339 4.902 1.00 59.50 96 ASN A N 1
ATOM 739 C CA . ASN A 1 96 ? 9.181 -15.626 4.768 1.00 59.50 96 ASN A CA 1
ATOM 740 C C . ASN A 1 96 ? 9.602 -16.703 5.800 1.00 59.50 96 ASN A C 1
ATOM 742 O O . ASN A 1 96 ? 9.075 -17.811 5.767 1.00 59.50 96 ASN A O 1
ATOM 746 N N . ASN A 1 97 ? 10.566 -16.403 6.677 1.00 52.00 97 ASN A N 1
ATOM 747 C CA . ASN A 1 97 ? 11.147 -17.337 7.642 1.00 52.00 97 ASN A CA 1
ATOM 748 C C . ASN A 1 97 ? 10.534 -17.244 9.047 1.00 52.00 97 ASN A C 1
ATOM 750 O O . ASN A 1 97 ? 10.841 -18.091 9.886 1.00 52.00 97 ASN A O 1
ATOM 754 N N . SER A 1 98 ? 9.664 -16.270 9.325 1.00 46.81 98 SER A N 1
ATOM 755 C CA . SER A 1 98 ? 8.911 -16.223 10.577 1.00 46.81 98 SER A CA 1
ATOM 756 C C . SER A 1 98 ? 7.484 -16.714 10.343 1.00 46.81 98 SER A C 1
ATOM 758 O O . SER A 1 98 ? 6.560 -15.947 10.097 1.00 46.81 98 SER A O 1
ATOM 760 N N . PHE A 1 99 ? 7.265 -18.019 10.530 1.00 45.41 99 PHE A N 1
ATOM 761 C CA . PHE A 1 99 ? 5.930 -18.634 10.672 1.00 45.41 99 PHE A CA 1
ATOM 762 C C . PHE A 1 99 ? 5.114 -18.085 11.873 1.00 45.41 99 PHE A C 1
ATOM 764 O O . PHE A 1 99 ? 4.130 -18.690 12.287 1.00 45.41 99 PHE A O 1
ATOM 771 N N . GLN A 1 100 ? 5.536 -16.964 12.464 1.00 45.81 100 GLN A N 1
ATOM 772 C CA . GLN A 1 100 ? 4.938 -16.311 13.624 1.00 45.81 100 GLN A CA 1
ATOM 773 C C . GLN A 1 100 ? 4.534 -14.855 13.372 1.00 45.81 100 GLN A C 1
ATOM 775 O O . GLN A 1 100 ? 3.848 -14.290 14.219 1.00 45.81 100 GLN A O 1
ATOM 780 N N . ASP A 1 101 ? 4.896 -14.246 12.239 1.00 48.38 101 ASP A N 1
ATOM 781 C CA . ASP A 1 101 ? 4.440 -12.891 11.938 1.00 48.38 101 ASP A CA 1
ATOM 782 C C . ASP A 1 101 ? 3.213 -12.940 11.023 1.00 48.38 101 ASP A C 1
ATOM 784 O O . ASP A 1 101 ? 3.266 -12.606 9.840 1.00 48.38 101 ASP A O 1
ATOM 788 N N . GLU A 1 102 ? 2.068 -13.349 11.571 1.00 57.62 102 GLU A N 1
ATOM 789 C CA . GLU A 1 102 ? 0.804 -12.927 10.970 1.00 57.62 102 GLU A CA 1
ATOM 790 C C . GLU A 1 102 ? 0.768 -11.390 11.007 1.00 57.62 102 GLU A C 1
ATOM 792 O O . GLU A 1 102 ? 0.980 -10.746 12.045 1.00 57.62 102 GLU A O 1
ATOM 797 N N . CYS A 1 103 ? 0.575 -10.776 9.838 1.00 63.47 103 CYS A N 1
ATOM 798 C CA . CYS A 1 103 ? -0.048 -9.465 9.831 1.00 63.47 103 CYS A CA 1
ATOM 799 C C . CYS A 1 103 ? -1.509 -9.668 10.253 1.00 63.47 103 CYS A C 1
ATOM 801 O O . CYS A 1 103 ? -1.926 -8.884 11.119 1.00 63.47 103 CYS A O 1
#

Radius of gyration: 13.57 Å; chains: 1; bounding box: 28×35×30 Å

Secondary structure (DSSP, 8-state):
-EEEEEE-TTS-EEEEEE--SSS-EEEEEEEETTEEEEEEEEE-TT-EEEEEEPGGG-S-TT-EEEEEEE-TTS-EEEEEEE--SSEEE-PEE--TT-TT---

Organism: Pseudomonas savastanoi pv. phaseolicola (NCBI:txid319)

InterPro domains:
  IPR013783 Immunoglobulin-like fold [G3DSA:2.60.40.10] (1-90)
  IPR016148 Pili assembly chaperone, C-terminal [PF02753] (17-77)
  IPR036316 Pili assembly chaperone, C-terminal domain superfamily [SSF49584] (3-86)

pLDDT: mean 85.97, std 13.33, range [45.41, 98.06]

Sequence (103 aa):
MLWTLTHDEAGVSLLTVSNPMPYHASLQALRIDAFQISEYLLLAPGAHSEMVVPASVLPSANRRFSYKALTDYGGQRTYCTPLKGHAVFTARLLENNSFQDEC